Protein AF-A0A497B8U2-F1 (afdb_monomer_lite)

pLDDT: mean 78.77, std 12.09, range [38.19, 92.38]

Structure (mmCIF, N/CA/C/O backbone):
data_AF-A0A497B8U2-F1
#
_entry.id   AF-A0A497B8U2-F1
#
loop_
_atom_site.group_PDB
_atom_site.id
_atom_site.type_symbol
_atom_site.label_atom_id
_atom_site.label_alt_id
_atom_site.label_comp_id
_atom_site.label_asym_id
_atom_site.label_entity_id
_atom_site.label_seq_id
_atom_site.pdbx_PDB_ins_code
_atom_site.Cartn_x
_atom_site.Cartn_y
_atom_site.Cartn_z
_atom_site.occupancy
_atom_site.B_iso_or_equiv
_atom_site.auth_seq_id
_atom_site.auth_comp_id
_atom_site.auth_asym_id
_atom_site.auth_atom_id
_atom_site.pdbx_PDB_model_num
ATOM 1 N N . MET A 1 1 ? 13.810 -3.019 -22.282 1.00 39.62 1 MET A N 1
ATOM 2 C CA . MET A 1 1 ? 14.964 -3.285 -21.393 1.00 39.62 1 MET A CA 1
ATOM 3 C C . MET A 1 1 ? 14.707 -2.653 -20.034 1.00 39.62 1 MET A C 1
ATOM 5 O O . MET A 1 1 ? 14.726 -1.432 -19.938 1.00 39.62 1 MET A O 1
ATOM 9 N N . ARG A 1 2 ? 14.450 -3.451 -18.991 1.00 38.19 2 ARG A N 1
ATOM 10 C CA . ARG A 1 2 ? 14.599 -2.971 -17.611 1.00 38.19 2 ARG A CA 1
ATOM 11 C C . ARG A 1 2 ? 16.087 -3.047 -17.283 1.00 38.19 2 ARG A C 1
ATOM 13 O O . ARG A 1 2 ? 16.608 -4.125 -17.028 1.00 38.19 2 ARG A O 1
ATOM 20 N N . PHE A 1 3 ? 16.794 -1.927 -17.379 1.00 46.34 3 PHE A N 1
ATOM 21 C CA . PHE A 1 3 ? 18.129 -1.836 -16.796 1.00 46.34 3 PHE A CA 1
ATOM 22 C C . PHE A 1 3 ? 17.953 -1.703 -15.283 1.00 46.34 3 PHE A C 1
ATOM 24 O O . PHE A 1 3 ? 17.884 -0.597 -14.757 1.00 46.34 3 PHE A O 1
ATOM 31 N N . GLU A 1 4 ? 17.786 -2.838 -14.603 1.00 42.88 4 GLU A N 1
ATOM 32 C CA . GLU A 1 4 ? 17.720 -2.897 -13.134 1.00 42.88 4 GLU A CA 1
ATOM 33 C C . GLU A 1 4 ? 19.083 -2.568 -12.496 1.00 42.88 4 GLU A C 1
ATOM 35 O O . GLU A 1 4 ? 19.158 -2.138 -11.349 1.00 42.88 4 GLU A O 1
ATOM 40 N N . GLU A 1 5 ? 20.161 -2.645 -13.282 1.00 53.03 5 GLU A N 1
ATOM 41 C CA . GLU A 1 5 ? 21.514 -2.246 -12.904 1.00 53.03 5 GLU A CA 1
ATOM 42 C C . GLU A 1 5 ? 21.921 -0.938 -13.595 1.00 53.03 5 GLU A C 1
ATOM 44 O O . GLU A 1 5 ? 21.631 -0.724 -14.777 1.00 53.03 5 GLU A O 1
ATOM 49 N N . ARG A 1 6 ? 22.651 -0.068 -12.878 1.00 61.25 6 ARG A N 1
ATOM 50 C CA . ARG A 1 6 ? 23.262 1.155 -13.430 1.00 61.25 6 ARG A CA 1
ATOM 51 C C . ARG A 1 6 ? 24.408 0.805 -14.389 1.00 61.25 6 ARG A C 1
ATOM 53 O O . ARG A 1 6 ? 25.571 1.029 -14.070 1.00 61.25 6 ARG A O 1
ATOM 60 N N . LYS A 1 7 ? 24.082 0.259 -15.557 1.00 72.56 7 LYS A N 1
ATOM 61 C CA . LYS A 1 7 ? 25.054 -0.012 -16.618 1.00 72.56 7 LYS A CA 1
ATOM 62 C C . LYS A 1 7 ? 25.441 1.289 -17.313 1.00 72.56 7 LYS A C 1
ATOM 64 O O . LYS A 1 7 ? 24.596 2.116 -17.656 1.00 72.56 7 LYS A O 1
ATOM 69 N N . THR A 1 8 ? 26.734 1.478 -17.514 1.00 82.12 8 THR A N 1
ATOM 70 C CA . THR A 1 8 ? 27.304 2.548 -18.335 1.00 82.12 8 THR A CA 1
ATOM 71 C C . THR A 1 8 ? 26.938 2.340 -19.808 1.00 82.12 8 THR A C 1
ATOM 73 O O . THR A 1 8 ? 26.716 1.215 -20.251 1.00 82.12 8 THR A O 1
ATOM 76 N N . ILE A 1 9 ? 26.928 3.408 -20.616 1.00 81.19 9 ILE A N 1
ATOM 77 C CA . ILE A 1 9 ? 26.624 3.327 -22.064 1.00 81.19 9 ILE A CA 1
ATOM 78 C C . ILE A 1 9 ? 27.517 2.296 -22.777 1.00 81.19 9 ILE A C 1
ATOM 80 O O . ILE A 1 9 ? 27.065 1.581 -23.669 1.00 81.19 9 ILE A O 1
ATOM 84 N N . LYS A 1 10 ? 28.777 2.170 -22.344 1.00 84.69 10 LYS A N 1
ATOM 85 C CA . LYS A 1 10 ? 29.726 1.179 -22.861 1.00 84.69 10 LYS A CA 1
ATOM 86 C C . LYS A 1 10 ? 29.310 -0.259 -22.557 1.00 84.69 10 LYS A C 1
ATOM 88 O O . LYS A 1 10 ? 29.471 -1.125 -23.411 1.00 84.69 10 LYS A O 1
ATOM 93 N N . GLU A 1 11 ? 28.765 -0.512 -21.373 1.00 84.44 11 GLU A N 1
ATOM 94 C CA . GLU A 1 11 ? 28.249 -1.829 -20.987 1.00 84.44 11 GLU A CA 1
ATOM 95 C C . GLU A 1 11 ? 26.948 -2.156 -21.717 1.00 84.44 11 GLU A C 1
ATOM 97 O O . GLU A 1 11 ? 26.764 -3.296 -22.129 1.00 84.44 11 GLU A O 1
ATOM 102 N N . ILE A 1 12 ? 26.084 -1.162 -21.939 1.00 82.31 12 ILE A N 1
ATOM 103 C CA . ILE A 1 12 ? 24.857 -1.331 -22.727 1.00 82.31 12 ILE A CA 1
ATOM 104 C C . ILE A 1 12 ? 25.197 -1.705 -24.174 1.00 82.31 12 ILE A C 1
ATOM 106 O O . ILE A 1 12 ? 24.653 -2.672 -24.700 1.00 82.31 12 ILE A O 1
ATOM 110 N N . TRP A 1 13 ? 26.126 -0.978 -24.797 1.00 85.69 13 TRP A N 1
ATOM 111 C CA . TRP A 1 13 ? 26.599 -1.271 -26.151 1.00 85.69 13 TRP A CA 1
ATOM 112 C C . TRP A 1 13 ? 27.228 -2.663 -26.252 1.00 85.69 13 TRP A C 1
ATOM 114 O O . TRP A 1 13 ? 26.906 -3.435 -27.151 1.00 85.69 13 TRP A O 1
ATOM 124 N N . LYS A 1 14 ? 28.101 -3.007 -25.298 1.00 84.94 14 LYS A N 1
ATOM 125 C CA . LYS A 1 14 ? 28.751 -4.319 -25.255 1.00 84.94 14 LYS A CA 1
ATOM 126 C C . 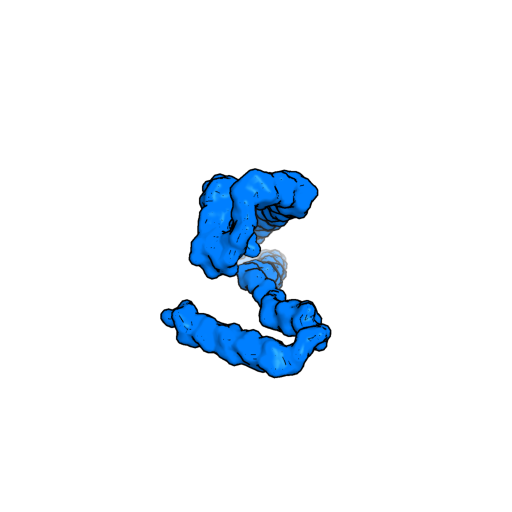LYS A 1 14 ? 27.718 -5.442 -25.119 1.00 84.94 14 LYS A C 1
ATOM 128 O O . LYS A 1 14 ? 27.787 -6.418 -25.853 1.00 84.94 14 LYS A O 1
ATOM 133 N N . TYR A 1 15 ? 26.724 -5.259 -24.251 1.00 83.62 15 TYR A N 1
ATOM 134 C CA . TYR A 1 15 ? 25.619 -6.198 -24.077 1.00 83.62 15 TYR A CA 1
ATOM 135 C C . TYR A 1 15 ? 24.775 -6.354 -25.352 1.00 83.62 15 TYR A C 1
ATOM 137 O O . TYR A 1 15 ? 24.447 -7.476 -25.726 1.00 83.62 15 TYR A O 1
ATOM 145 N N . ALA A 1 16 ? 24.463 -5.256 -26.049 1.00 81.19 16 ALA A N 1
ATOM 146 C CA . ALA A 1 16 ? 23.722 -5.291 -27.312 1.00 81.19 16 ALA A CA 1
ATOM 147 C C . ALA A 1 16 ? 24.465 -6.101 -28.391 1.00 81.19 16 ALA A C 1
ATOM 149 O O . ALA A 1 16 ? 23.890 -6.999 -29.007 1.00 81.19 16 ALA A O 1
ATOM 150 N N . ASN A 1 17 ? 25.768 -5.858 -28.543 1.00 82.00 17 ASN A N 1
ATOM 151 C CA . ASN A 1 17 ? 26.601 -6.583 -29.500 1.00 82.00 17 ASN A CA 1
ATOM 152 C C . ASN A 1 17 ? 26.773 -8.066 -29.127 1.00 82.00 17 ASN A C 1
ATOM 154 O O . ASN A 1 17 ? 26.734 -8.925 -30.003 1.00 82.00 17 ASN A O 1
ATOM 158 N N . GLU A 1 18 ? 26.954 -8.384 -27.841 1.00 82.94 18 GLU A N 1
ATOM 159 C CA . GLU A 1 18 ? 27.219 -9.755 -27.376 1.00 82.94 18 GLU A CA 1
ATOM 160 C C . GLU A 1 18 ? 25.965 -10.636 -27.322 1.00 82.94 18 GLU A C 1
ATOM 162 O O . GLU A 1 18 ? 26.064 -11.834 -27.573 1.00 82.94 18 GLU A O 1
ATOM 167 N N . HIS A 1 19 ? 24.799 -10.087 -26.968 1.00 78.88 19 HIS A N 1
ATOM 168 C CA . HIS A 1 19 ? 23.568 -10.875 -26.791 1.00 78.88 19 HIS A CA 1
ATOM 169 C C . HIS A 1 19 ? 22.623 -10.831 -27.992 1.00 78.88 19 HIS A C 1
ATOM 171 O O . HIS A 1 19 ? 21.904 -11.802 -28.220 1.00 78.88 19 HIS A O 1
ATOM 177 N N . TYR A 1 20 ? 22.616 -9.738 -28.760 1.00 79.38 20 TYR A N 1
ATOM 178 C CA . TYR A 1 20 ? 21.711 -9.569 -29.905 1.00 79.38 20 TYR A CA 1
ATOM 179 C C . TYR A 1 20 ? 22.442 -9.570 -31.251 1.00 79.38 20 TYR A C 1
ATOM 181 O O . TYR A 1 20 ? 21.798 -9.506 -32.295 1.00 79.38 20 TYR A O 1
ATOM 189 N N . GLY A 1 21 ? 23.777 -9.672 -31.247 1.00 79.50 21 GLY A N 1
ATOM 190 C CA . GLY A 1 21 ? 24.581 -9.697 -32.469 1.00 79.50 21 GLY A CA 1
ATOM 191 C C . GLY A 1 21 ? 24.531 -8.385 -33.254 1.00 79.50 21 GLY A C 1
ATOM 192 O O . GLY A 1 21 ? 24.775 -8.383 -34.462 1.00 79.50 21 GLY A O 1
ATOM 193 N N . GLU A 1 22 ? 24.187 -7.272 -32.601 1.00 77.31 22 GLU A N 1
ATOM 194 C CA . GLU A 1 22 ? 24.158 -5.969 -33.257 1.00 77.31 22 GLU A CA 1
ATOM 195 C C . GLU A 1 22 ? 25.572 -5.567 -33.702 1.00 77.31 22 GLU A C 1
ATOM 197 O O . GLU A 1 22 ? 26.541 -5.675 -32.955 1.00 77.31 22 GLU A O 1
ATOM 202 N N . ASN A 1 23 ? 25.703 -5.101 -34.946 1.00 79.00 23 ASN A N 1
ATOM 203 C CA . ASN A 1 23 ? 26.986 -4.710 -35.541 1.00 79.00 23 ASN A CA 1
ATOM 204 C C . ASN A 1 23 ? 27.112 -3.177 -35.611 1.00 79.00 23 ASN A C 1
ATOM 206 O O . ASN A 1 23 ? 27.521 -2.596 -36.618 1.00 79.00 23 ASN A O 1
ATOM 210 N N . ILE A 1 24 ? 26.683 -2.495 -34.546 1.00 80.75 24 ILE A N 1
ATOM 211 C CA . ILE A 1 24 ? 26.676 -1.032 -34.476 1.00 80.75 24 ILE A CA 1
ATOM 212 C C . ILE A 1 24 ? 28.001 -0.560 -33.873 1.00 80.75 24 ILE A C 1
ATOM 214 O O . ILE A 1 24 ? 28.399 -0.970 -32.782 1.00 80.75 24 ILE A O 1
ATOM 218 N N . GLY A 1 25 ? 28.693 0.347 -34.567 1.00 85.31 25 GLY A N 1
ATOM 219 C CA . GLY A 1 25 ? 29.894 0.990 -34.030 1.00 85.31 25 GLY A CA 1
ATOM 220 C C . GLY A 1 25 ? 29.579 1.823 -32.783 1.00 85.31 25 GLY A C 1
ATOM 221 O O . GLY A 1 25 ? 28.585 2.549 -32.758 1.00 85.31 25 GLY A O 1
ATOM 222 N N . TYR A 1 26 ? 30.446 1.767 -31.766 1.00 85.25 26 TYR A N 1
ATOM 223 C CA . TYR A 1 26 ? 30.232 2.428 -30.469 1.00 85.25 26 TYR A CA 1
ATOM 224 C C . TYR A 1 26 ? 29.843 3.911 -30.592 1.00 85.25 26 TYR A C 1
ATOM 226 O O . TYR A 1 26 ? 28.897 4.360 -29.956 1.00 85.25 26 TYR A O 1
ATOM 234 N N . TYR A 1 27 ? 30.510 4.675 -31.462 1.00 87.38 27 TYR A N 1
ATOM 235 C CA . TYR A 1 27 ? 30.192 6.093 -31.668 1.00 87.38 27 TYR A CA 1
ATOM 236 C C . TYR A 1 27 ? 28.806 6.324 -32.284 1.00 87.38 27 TYR A C 1
ATOM 238 O O . TYR A 1 27 ? 28.108 7.260 -31.892 1.00 87.38 27 TYR A O 1
ATOM 246 N N . SER A 1 28 ? 28.387 5.464 -33.215 1.00 85.25 28 SER A N 1
ATOM 247 C CA . SER A 1 28 ? 27.045 5.511 -33.802 1.00 85.25 28 SER A CA 1
ATOM 248 C C . SER A 1 28 ? 25.984 5.177 -32.755 1.00 85.25 28 SER A C 1
ATOM 250 O O . SER A 1 28 ? 24.964 5.860 -32.683 1.00 85.25 28 SER A O 1
ATOM 252 N N . PHE A 1 29 ? 26.264 4.190 -31.898 1.00 86.56 29 PHE A N 1
ATOM 253 C CA . PHE A 1 29 ? 25.411 3.824 -30.771 1.00 86.56 29 PHE A CA 1
ATOM 254 C C . PHE A 1 29 ? 25.257 4.983 -29.781 1.00 86.56 29 PHE A C 1
ATOM 256 O O . PHE A 1 29 ? 24.137 5.364 -29.464 1.00 86.56 29 PHE A O 1
ATOM 263 N N . VAL A 1 30 ? 26.362 5.604 -29.353 1.00 86.00 30 VAL A N 1
ATOM 264 C CA . VAL A 1 30 ? 26.345 6.758 -28.435 1.00 86.00 30 VAL A CA 1
ATOM 265 C C . VAL A 1 30 ? 25.539 7.916 -29.024 1.00 86.00 30 VAL A C 1
ATOM 267 O O . VAL A 1 30 ? 24.701 8.497 -28.340 1.00 86.00 30 VAL A O 1
ATOM 270 N N . ARG A 1 31 ? 25.745 8.242 -30.306 1.00 87.19 31 ARG A N 1
ATOM 271 C CA . ARG A 1 31 ? 24.999 9.318 -30.974 1.00 87.19 31 ARG A CA 1
ATOM 272 C C . ARG A 1 31 ? 23.500 9.022 -31.026 1.00 87.19 31 ARG A C 1
ATOM 274 O O . ARG A 1 31 ? 22.701 9.913 -30.758 1.00 87.19 31 ARG A O 1
ATOM 281 N N . HIS A 1 32 ? 23.122 7.791 -31.367 1.00 84.75 32 HIS A N 1
ATOM 282 C CA . HIS A 1 32 ? 21.721 7.375 -31.384 1.00 84.75 32 HIS A CA 1
ATOM 283 C C . HIS A 1 32 ? 21.109 7.408 -29.977 1.00 84.75 32 HIS A C 1
ATOM 285 O O . HIS A 1 32 ? 20.016 7.940 -29.797 1.00 84.75 32 HIS A O 1
ATOM 291 N N . PHE A 1 33 ? 21.843 6.909 -28.981 1.00 84.88 33 PHE A N 1
ATOM 292 C CA . PHE A 1 33 ? 21.423 6.895 -27.587 1.00 84.88 33 PHE A CA 1
ATOM 293 C C . PHE A 1 33 ? 21.125 8.309 -27.082 1.00 84.88 33 PHE A C 1
ATOM 295 O O . PHE A 1 33 ? 20.018 8.561 -26.615 1.00 84.88 33 PHE A O 1
ATOM 302 N N . ASN A 1 34 ? 22.054 9.248 -27.269 1.00 84.31 34 ASN A N 1
ATOM 303 C CA . ASN A 1 34 ? 21.881 10.634 -26.827 1.00 84.31 34 ASN A CA 1
ATOM 304 C C . ASN A 1 34 ? 20.722 11.338 -27.557 1.00 84.31 34 ASN A C 1
ATOM 306 O O . ASN A 1 34 ? 19.978 12.107 -26.958 1.00 84.31 34 ASN A O 1
ATOM 310 N N . ASN A 1 35 ? 20.537 11.068 -28.853 1.00 85.38 35 ASN A N 1
ATOM 311 C CA . ASN A 1 35 ? 19.529 11.768 -29.653 1.00 85.38 35 ASN A CA 1
ATOM 312 C C . ASN A 1 35 ? 18.104 11.220 -29.492 1.00 85.38 35 ASN A C 1
ATOM 314 O O . ASN A 1 35 ? 17.148 11.971 -29.678 1.00 85.38 35 ASN A O 1
ATOM 318 N N . HIS A 1 36 ? 17.949 9.922 -29.219 1.00 82.06 36 HIS A N 1
ATOM 319 C CA . HIS A 1 36 ? 16.648 9.248 -29.320 1.00 82.06 36 HIS A CA 1
ATOM 320 C C . HIS A 1 36 ? 16.240 8.472 -28.069 1.00 82.06 36 HIS A C 1
ATOM 322 O O . HIS A 1 36 ? 15.050 8.257 -27.858 1.00 82.06 36 HIS A O 1
ATOM 328 N N . VAL A 1 37 ? 17.197 8.038 -27.248 1.00 80.12 37 VAL A N 1
ATOM 329 C CA . VAL A 1 37 ? 16.938 7.116 -26.132 1.00 80.12 37 VAL A CA 1
ATOM 330 C C . VAL A 1 37 ? 17.071 7.823 -24.783 1.00 80.12 37 VAL A C 1
ATOM 332 O O . VAL A 1 37 ? 16.306 7.542 -23.863 1.00 80.12 37 VAL A O 1
ATOM 335 N N . GLU A 1 38 ? 17.999 8.771 -24.659 1.00 81.12 38 GLU A N 1
ATOM 336 C CA . GLU A 1 38 ? 18.289 9.486 -23.414 1.00 81.12 38 GLU A CA 1
ATOM 337 C C . GLU A 1 38 ? 17.070 10.251 -22.884 1.00 81.12 38 GLU A C 1
ATOM 339 O O . GLU A 1 38 ? 16.719 10.111 -21.713 1.00 81.12 38 GLU A O 1
ATOM 344 N N . SER A 1 39 ? 16.369 10.989 -23.749 1.00 82.38 39 SER A N 1
ATOM 345 C CA . SER A 1 39 ? 15.153 11.723 -23.374 1.00 82.38 39 SER A CA 1
ATOM 346 C C . SER A 1 39 ? 14.053 10.792 -22.859 1.00 82.38 39 SER A C 1
ATOM 348 O O . SER A 1 39 ? 13.465 11.057 -21.811 1.00 82.38 39 SER A O 1
ATOM 350 N N . VAL A 1 40 ? 13.834 9.664 -23.540 1.00 80.62 40 VAL A N 1
ATOM 351 C CA . VAL A 1 40 ? 12.845 8.646 -23.157 1.00 80.62 40 VAL A CA 1
ATOM 352 C C . VAL A 1 40 ? 13.198 8.036 -21.800 1.00 80.62 40 VAL A C 1
ATOM 354 O O . VAL A 1 40 ? 12.338 7.916 -20.929 1.00 80.62 40 VAL A O 1
ATOM 357 N N . ILE A 1 41 ? 14.471 7.699 -21.575 1.00 79.31 41 ILE A N 1
ATOM 358 C CA . ILE A 1 41 ? 14.941 7.165 -20.290 1.00 79.31 41 ILE A CA 1
ATOM 359 C C . ILE A 1 41 ? 14.732 8.184 -19.165 1.00 79.31 41 ILE A C 1
ATOM 361 O O . ILE A 1 41 ? 14.290 7.813 -18.076 1.00 79.31 41 ILE A O 1
ATOM 365 N N . GLU A 1 42 ? 15.037 9.460 -19.395 1.00 82.00 42 GLU A N 1
ATOM 366 C CA . GLU A 1 42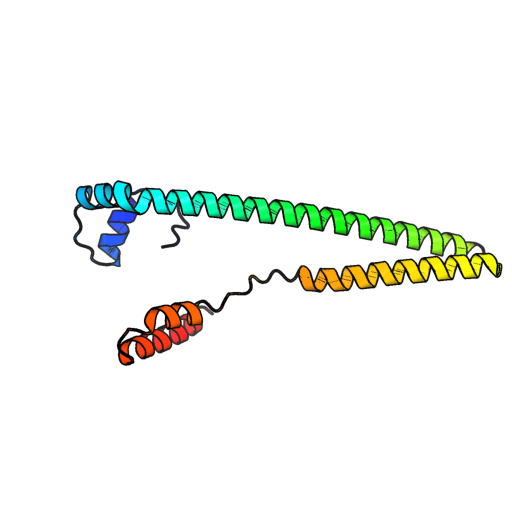 ? 14.853 10.503 -18.385 1.00 82.00 42 GLU A CA 1
ATOM 367 C C . GLU A 1 42 ? 13.374 10.753 -18.064 1.00 82.00 42 GLU A C 1
ATOM 369 O O . GLU A 1 42 ? 13.018 10.914 -16.892 1.00 82.00 42 GLU A O 1
ATOM 374 N N . GLU A 1 43 ? 12.487 10.715 -19.056 1.00 80.44 43 GLU A N 1
ATOM 375 C CA . GLU A 1 43 ? 11.039 10.766 -18.833 1.00 80.44 43 GLU A CA 1
ATOM 376 C C . GLU A 1 43 ? 10.539 9.556 -18.044 1.00 80.44 43 GLU A C 1
ATOM 378 O O . GLU A 1 43 ? 9.813 9.723 -17.060 1.00 80.44 43 GLU A O 1
ATOM 383 N N . MET A 1 44 ? 10.994 8.347 -18.385 1.00 73.19 44 MET A N 1
ATOM 384 C CA . MET A 1 44 ? 10.665 7.132 -17.636 1.00 73.19 44 MET A CA 1
ATOM 385 C C . MET A 1 44 ? 11.139 7.214 -16.182 1.00 73.19 44 MET A C 1
ATOM 387 O O . MET A 1 44 ? 10.383 6.875 -15.270 1.00 73.19 44 MET A O 1
ATOM 391 N N . LYS A 1 45 ? 12.355 7.712 -15.929 1.00 77.50 45 LYS A N 1
ATOM 392 C CA . LYS A 1 45 ? 12.866 7.925 -14.564 1.00 77.50 45 LYS A CA 1
ATOM 393 C C . LYS A 1 45 ? 12.024 8.939 -13.798 1.00 77.50 45 LYS A C 1
ATOM 395 O O . LYS A 1 45 ? 11.721 8.711 -12.627 1.00 77.50 45 LYS A O 1
ATOM 400 N N . LYS A 1 46 ? 11.642 10.055 -14.427 1.00 81.06 46 LYS A N 1
ATOM 401 C CA . LYS A 1 46 ? 10.769 11.069 -13.811 1.00 81.06 46 LYS A CA 1
ATOM 402 C C . LYS A 1 46 ? 9.399 10.487 -13.476 1.00 81.06 46 LYS A C 1
ATOM 404 O O . LYS A 1 46 ? 8.936 10.663 -12.351 1.00 81.06 46 LYS A O 1
ATOM 409 N N . ALA A 1 47 ? 8.793 9.750 -14.404 1.00 77.50 47 ALA A N 1
ATOM 410 C CA . ALA A 1 47 ? 7.517 9.078 -14.192 1.00 77.50 47 ALA A CA 1
ATOM 411 C C . ALA A 1 47 ? 7.606 8.039 -13.065 1.00 77.50 47 ALA A C 1
ATOM 413 O O . ALA A 1 47 ? 6.737 8.004 -12.198 1.00 77.50 47 ALA A O 1
ATOM 414 N N . SER A 1 48 ? 8.681 7.248 -13.021 1.00 74.50 48 SER A N 1
ATOM 415 C CA . SER A 1 48 ? 8.921 6.273 -11.951 1.00 74.50 48 SER A CA 1
ATOM 416 C C . SER A 1 48 ? 9.048 6.947 -10.587 1.00 74.50 48 SER A C 1
ATOM 418 O O . SER A 1 48 ? 8.384 6.532 -9.644 1.00 74.50 48 SER A O 1
ATOM 420 N N . LYS A 1 49 ? 9.841 8.021 -10.482 1.00 80.12 49 LYS A N 1
ATOM 421 C CA . LYS A 1 49 ? 9.972 8.802 -9.240 1.00 80.12 49 LYS A CA 1
ATOM 422 C C . LYS A 1 49 ? 8.643 9.410 -8.800 1.00 80.12 49 LYS A C 1
ATOM 424 O O . LYS A 1 49 ? 8.354 9.455 -7.609 1.00 80.12 49 LYS A O 1
ATOM 429 N N . LEU A 1 50 ? 7.838 9.889 -9.748 1.00 81.94 50 LEU A N 1
ATOM 430 C CA . LEU A 1 50 ? 6.520 10.441 -9.450 1.00 81.94 50 LEU A CA 1
ATOM 431 C C . LEU A 1 50 ? 5.574 9.359 -8.917 1.00 81.94 50 LEU A C 1
ATOM 433 O O . LEU A 1 50 ? 4.928 9.584 -7.899 1.00 81.94 50 LEU A O 1
ATOM 437 N N . ARG A 1 51 ? 5.540 8.180 -9.551 1.00 75.25 51 ARG A N 1
ATOM 438 C CA . ARG A 1 51 ? 4.758 7.026 -9.076 1.00 75.25 51 ARG A CA 1
ATOM 439 C C . ARG A 1 51 ? 5.189 6.589 -7.683 1.00 75.25 51 ARG A C 1
ATOM 441 O O . ARG A 1 51 ? 4.339 6.406 -6.823 1.00 75.25 51 ARG A O 1
ATOM 448 N N . GLU A 1 52 ? 6.494 6.477 -7.448 1.00 77.88 52 GLU A N 1
ATOM 449 C CA . GLU A 1 52 ? 7.037 6.130 -6.134 1.00 77.88 52 GLU A CA 1
ATOM 450 C C . GLU A 1 52 ? 6.613 7.151 -5.073 1.00 77.88 52 GLU A C 1
ATOM 452 O O . GLU A 1 52 ? 6.181 6.775 -3.987 1.00 77.88 52 GLU A O 1
ATOM 457 N N . LYS A 1 53 ? 6.665 8.447 -5.399 1.00 83.62 53 LYS A N 1
ATOM 458 C CA . LYS A 1 53 ? 6.223 9.506 -4.490 1.00 83.62 53 LYS A CA 1
ATOM 459 C C . LYS A 1 53 ? 4.727 9.412 -4.176 1.00 83.62 53 LYS A C 1
ATOM 461 O O . LYS A 1 53 ? 4.362 9.523 -3.010 1.00 83.62 53 LYS A O 1
ATOM 466 N N . ILE A 1 54 ? 3.886 9.193 -5.187 1.00 83.88 54 ILE A N 1
ATOM 467 C CA . ILE A 1 54 ? 2.435 9.019 -5.010 1.00 83.88 54 ILE A CA 1
ATOM 468 C C . ILE A 1 54 ? 2.163 7.815 -4.106 1.00 83.88 54 ILE A C 1
ATOM 470 O O . ILE A 1 54 ? 1.472 7.954 -3.102 1.00 83.88 54 ILE A O 1
ATOM 474 N N . LEU A 1 55 ? 2.796 6.675 -4.390 1.00 77.50 55 LEU A N 1
ATOM 475 C CA . LEU A 1 55 ? 2.654 5.462 -3.589 1.00 77.50 55 LEU A CA 1
ATOM 476 C C . LEU A 1 55 ? 3.092 5.688 -2.133 1.00 77.50 55 LEU A C 1
ATOM 478 O O . LEU A 1 55 ? 2.414 5.270 -1.199 1.00 77.50 55 LEU A O 1
ATOM 482 N N . GLN A 1 56 ? 4.204 6.394 -1.911 1.00 79.25 56 GLN A N 1
ATOM 483 C CA . GLN A 1 56 ? 4.648 6.753 -0.561 1.00 79.25 56 GLN A CA 1
ATOM 484 C C . GLN A 1 56 ? 3.648 7.662 0.168 1.00 79.25 56 GLN A C 1
ATOM 486 O O . GLN A 1 56 ? 3.480 7.536 1.383 1.00 79.25 56 GLN A O 1
ATOM 491 N N . GLU A 1 57 ? 3.016 8.605 -0.531 1.00 82.94 57 GLU A N 1
ATOM 492 C CA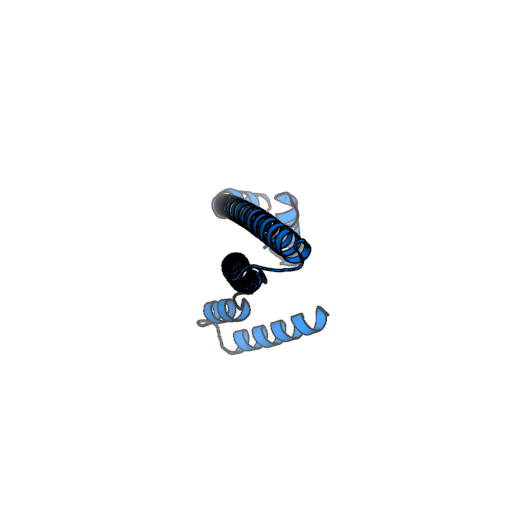 . GLU A 1 57 ? 1.990 9.485 0.040 1.00 82.94 57 GLU A CA 1
ATOM 493 C C . GLU A 1 57 ? 0.709 8.714 0.385 1.00 82.94 57 GLU A C 1
ATOM 495 O O . GLU A 1 57 ? 0.153 8.920 1.468 1.00 82.94 57 GLU A O 1
ATOM 500 N N . GLU A 1 58 ? 0.291 7.782 -0.469 1.00 82.31 58 GLU A N 1
ATOM 501 C CA . GLU A 1 58 ? -0.842 6.883 -0.223 1.00 82.31 58 GLU A CA 1
ATOM 502 C C . GLU A 1 58 ? -0.591 5.981 0.987 1.00 82.31 58 GLU A C 1
ATOM 504 O O . GLU A 1 58 ? -1.367 6.014 1.941 1.00 82.31 58 GLU A O 1
ATOM 509 N N . ILE A 1 59 ? 0.558 5.300 1.049 1.00 78.38 59 ILE A N 1
ATOM 510 C CA . ILE A 1 59 ? 0.934 4.462 2.200 1.00 78.38 59 ILE A CA 1
ATOM 511 C C . ILE A 1 59 ? 0.938 5.280 3.500 1.00 78.38 59 ILE A C 1
ATOM 513 O O . ILE A 1 59 ? 0.437 4.833 4.534 1.00 78.38 59 ILE A O 1
ATOM 517 N N . LYS A 1 60 ? 1.478 6.507 3.481 1.00 80.62 60 LYS A N 1
ATOM 518 C CA . LYS A 1 60 ? 1.463 7.392 4.660 1.00 80.62 60 LYS A CA 1
ATOM 519 C C . LYS A 1 60 ? 0.042 7.745 5.094 1.00 80.62 60 LYS A C 1
ATOM 521 O O . LYS A 1 60 ? -0.229 7.803 6.298 1.00 80.62 60 LYS A O 1
ATOM 526 N N . LYS A 1 61 ? -0.849 8.011 4.139 1.00 86.19 61 LYS A N 1
ATOM 527 C CA . LYS A 1 61 ? -2.261 8.301 4.403 1.00 86.19 61 LYS A CA 1
ATOM 528 C C . LYS A 1 61 ? -2.952 7.089 5.025 1.00 86.19 61 LYS A C 1
ATOM 530 O O . LYS A 1 61 ? -3.616 7.253 6.049 1.00 86.19 61 LYS A O 1
ATOM 535 N N . ASP A 1 62 ? -2.723 5.899 4.489 1.00 80.88 62 ASP A N 1
ATOM 536 C CA . ASP A 1 62 ? -3.327 4.659 4.981 1.00 80.88 62 ASP A CA 1
ATOM 537 C C . ASP A 1 62 ? -2.849 4.320 6.394 1.00 80.88 62 ASP A C 1
ATOM 539 O O . ASP A 1 62 ? -3.665 4.064 7.280 1.00 80.88 62 ASP A O 1
ATOM 543 N N . ILE A 1 63 ? -1.545 4.447 6.666 1.00 79.81 63 ILE A N 1
ATOM 544 C CA . ILE A 1 63 ? -0.988 4.284 8.020 1.00 79.81 63 ILE A CA 1
ATOM 545 C C . ILE A 1 63 ? -1.638 5.266 9.003 1.00 79.81 63 ILE A C 1
ATOM 547 O O . ILE A 1 63 ? -1.949 4.902 10.140 1.00 79.81 63 ILE A O 1
ATOM 551 N N . ARG A 1 64 ? -1.847 6.525 8.596 1.00 84.94 64 ARG A N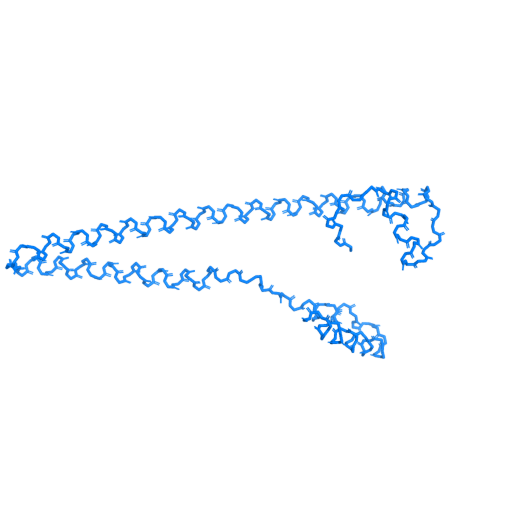 1
ATOM 552 C CA . ARG A 1 64 ? -2.499 7.531 9.446 1.00 84.94 64 ARG A CA 1
ATOM 553 C C . ARG A 1 64 ? -3.949 7.152 9.752 1.00 84.94 64 ARG A C 1
ATOM 555 O O . ARG A 1 64 ? -4.367 7.300 10.900 1.00 84.94 64 ARG A O 1
ATOM 562 N N . ILE A 1 65 ? -4.696 6.679 8.757 1.00 83.50 65 ILE A N 1
ATOM 563 C CA . ILE A 1 65 ? -6.085 6.230 8.925 1.00 83.50 65 ILE A CA 1
ATOM 564 C C . ILE A 1 65 ? -6.132 5.023 9.864 1.00 83.50 65 ILE A C 1
ATOM 566 O O . ILE A 1 65 ? -6.869 5.057 10.847 1.00 83.50 65 ILE A O 1
ATOM 570 N N . ALA A 1 66 ? -5.292 4.012 9.634 1.00 80.25 66 ALA A N 1
ATOM 571 C CA . ALA A 1 66 ? -5.217 2.820 10.475 1.00 80.25 66 ALA A CA 1
ATOM 572 C C . ALA A 1 66 ? -4.947 3.176 11.946 1.00 80.25 66 ALA A C 1
ATOM 574 O O . ALA A 1 66 ? -5.689 2.751 12.827 1.00 80.25 66 ALA A O 1
ATOM 575 N N . ARG A 1 67 ? -3.965 4.052 12.215 1.00 82.50 67 ARG A N 1
ATOM 576 C CA . ARG A 1 67 ? -3.675 4.546 13.575 1.00 82.50 67 ARG A CA 1
ATOM 577 C C . ARG A 1 67 ? -4.879 5.219 14.232 1.00 82.50 67 ARG A C 1
ATOM 579 O O . ARG A 1 67 ? -5.106 5.034 15.426 1.00 82.50 67 ARG A O 1
ATOM 586 N N . GLN A 1 68 ? -5.639 6.008 13.473 1.00 85.50 68 GLN A N 1
ATOM 587 C CA . GLN A 1 68 ? -6.833 6.671 13.994 1.00 85.50 68 GLN A CA 1
ATOM 588 C C . GLN A 1 68 ? -7.935 5.660 14.336 1.00 85.50 68 GLN A C 1
ATOM 590 O O . GLN A 1 68 ? -8.560 5.787 15.387 1.00 85.50 68 GLN A O 1
ATOM 595 N N . LEU A 1 69 ? -8.154 4.653 13.485 1.00 85.56 69 LEU A N 1
ATOM 596 C CA . LEU A 1 69 ? -9.144 3.599 13.727 1.00 85.56 69 LEU A CA 1
ATOM 597 C C . LEU A 1 69 ? -8.779 2.765 14.958 1.00 85.56 69 LEU A C 1
ATOM 599 O O . LEU A 1 69 ? -9.637 2.550 15.811 1.00 85.56 69 LEU A O 1
ATOM 603 N N . THR A 1 70 ? -7.508 2.380 15.107 1.00 82.25 70 THR A N 1
ATOM 604 C CA . THR A 1 70 ? -7.012 1.675 16.300 1.00 82.25 70 THR A CA 1
ATOM 605 C C . THR A 1 70 ? -7.277 2.477 17.569 1.00 82.25 70 THR A C 1
ATOM 607 O O . THR A 1 70 ? -7.888 1.962 18.501 1.00 82.25 70 THR A O 1
ATOM 610 N N . ARG A 1 71 ? -6.914 3.765 17.583 1.00 87.12 71 ARG A N 1
ATOM 611 C CA . ARG A 1 71 ? -7.166 4.642 18.735 1.00 87.12 71 ARG A CA 1
ATOM 612 C C . ARG A 1 71 ? -8.655 4.741 19.075 1.00 87.12 71 ARG A C 1
ATOM 614 O O . ARG A 1 71 ? -9.020 4.752 20.246 1.00 87.12 71 ARG A O 1
ATOM 621 N N . ASN A 1 72 ? -9.520 4.836 18.067 1.00 85.62 72 ASN A N 1
ATOM 622 C CA . ASN A 1 72 ? -10.963 4.908 18.291 1.00 85.62 72 ASN A CA 1
ATOM 623 C C . ASN A 1 72 ? -11.503 3.604 18.904 1.00 85.62 72 ASN A C 1
ATOM 625 O O . ASN A 1 72 ? -12.312 3.667 19.829 1.00 85.62 72 ASN A O 1
ATOM 629 N N . LEU A 1 73 ? -11.029 2.443 18.439 1.00 87.69 73 LEU A N 1
ATOM 630 C CA . LEU A 1 73 ? -11.389 1.140 19.010 1.00 87.69 73 LEU A CA 1
ATOM 631 C C . LEU A 1 73 ? -10.927 1.001 20.462 1.00 87.69 73 LEU A C 1
ATOM 633 O O . LEU A 1 73 ? -11.704 0.544 21.294 1.00 87.69 73 LEU A O 1
ATOM 637 N N . GLU A 1 74 ? -9.711 1.440 20.787 1.00 86.81 74 GLU A N 1
ATOM 638 C CA . GLU A 1 74 ? -9.206 1.449 22.168 1.00 86.81 74 GLU A CA 1
ATOM 639 C C . GLU A 1 74 ? -10.088 2.303 23.086 1.00 86.81 74 GLU A C 1
ATOM 641 O O . GLU A 1 74 ? -10.452 1.866 24.176 1.00 86.81 74 GLU A O 1
ATOM 646 N N . ILE A 1 75 ? -10.487 3.498 22.636 1.00 88.56 75 ILE A N 1
ATOM 647 C CA . ILE A 1 75 ? -11.398 4.370 23.392 1.00 88.56 75 ILE A CA 1
ATOM 648 C C . ILE A 1 75 ? -12.753 3.683 23.601 1.00 88.56 75 ILE A C 1
ATOM 650 O O . ILE A 1 75 ? -13.291 3.727 24.708 1.00 88.56 75 ILE A O 1
ATOM 654 N N . CYS A 1 76 ? -13.311 3.050 22.566 1.00 86.94 76 CYS A N 1
ATOM 655 C CA . CYS A 1 76 ? -14.579 2.327 22.681 1.00 86.94 76 CYS A CA 1
ATOM 656 C C . CYS A 1 76 ? -14.464 1.168 23.677 1.00 86.94 76 CYS A C 1
ATOM 658 O O . CYS A 1 76 ? -15.305 1.049 24.567 1.00 86.94 76 CYS A O 1
ATOM 660 N N . ALA A 1 77 ? -13.392 0.377 23.593 1.00 86.81 77 ALA A N 1
ATOM 661 C CA . ALA A 1 77 ? -13.121 -0.726 24.509 1.00 86.81 77 ALA A CA 1
ATOM 662 C C . ALA A 1 77 ? -13.020 -0.247 25.965 1.00 86.81 77 ALA A C 1
ATOM 664 O O . ALA A 1 77 ? -13.720 -0.775 26.826 1.00 86.81 77 ALA A O 1
ATOM 665 N N . GLN A 1 78 ? -12.240 0.808 26.230 1.00 89.19 78 GLN A N 1
ATOM 666 C CA . GLN A 1 78 ? -12.107 1.397 27.569 1.00 89.19 78 GLN A CA 1
ATOM 667 C C . GLN A 1 78 ? -13.452 1.876 28.123 1.00 89.19 78 GLN A C 1
ATOM 669 O O . GLN A 1 78 ? -13.764 1.660 29.294 1.00 89.19 78 GLN A O 1
ATOM 674 N N . LYS A 1 79 ? -14.272 2.528 27.291 1.00 87.56 79 LYS A N 1
ATOM 675 C CA . LYS A 1 79 ? -15.587 3.018 27.716 1.00 87.56 79 LYS A CA 1
ATOM 676 C C . LYS A 1 79 ? -16.549 1.877 28.027 1.00 87.56 79 LYS A C 1
ATOM 678 O O . LYS A 1 79 ? -17.223 1.935 29.056 1.00 87.56 79 LYS A O 1
ATOM 683 N N . ILE A 1 80 ? -16.584 0.846 27.185 1.00 87.62 80 ILE A N 1
ATOM 684 C CA . ILE A 1 80 ? -17.383 -0.364 27.412 1.00 87.62 80 ILE A CA 1
ATOM 685 C C . ILE A 1 80 ? -16.949 -1.041 28.716 1.00 87.62 80 ILE A C 1
ATOM 687 O O . ILE A 1 80 ? -17.787 -1.293 29.579 1.00 87.62 80 ILE A O 1
ATOM 691 N N . GLU A 1 81 ? -15.649 -1.260 28.908 1.00 87.12 81 GLU A N 1
ATOM 692 C CA . GLU A 1 81 ? -15.106 -1.892 30.113 1.00 87.12 81 GLU A CA 1
ATOM 693 C C . GLU A 1 81 ? -15.441 -1.090 31.378 1.00 87.12 81 GLU A C 1
ATOM 695 O O . GLU A 1 81 ? -15.948 -1.648 32.351 1.00 87.12 81 GLU A O 1
ATOM 700 N N . SER A 1 82 ? -15.271 0.237 31.339 1.00 87.44 82 SER A N 1
ATOM 701 C CA . SER A 1 82 ? -15.594 1.113 32.473 1.00 87.44 82 SER A CA 1
ATOM 702 C C . SER A 1 82 ? -17.066 1.056 32.881 1.00 87.44 82 SER A C 1
ATOM 704 O O . SER A 1 82 ? -17.389 1.225 34.054 1.00 87.44 82 SER A O 1
ATOM 706 N N . LYS A 1 83 ? -17.965 0.817 31.920 1.00 83.94 83 LYS A N 1
ATOM 707 C CA . LYS A 1 83 ? -19.406 0.705 32.154 1.00 83.94 83 LYS A CA 1
ATOM 708 C C . LYS A 1 83 ? -19.786 -0.676 32.670 1.00 83.94 83 LYS A C 1
ATOM 710 O O . LYS A 1 83 ? -20.584 -0.765 33.596 1.00 83.94 83 LYS A O 1
ATOM 715 N N . LEU A 1 84 ? -19.172 -1.735 32.148 1.00 82.50 84 LEU A N 1
ATOM 716 C CA . LEU A 1 84 ? -19.388 -3.102 32.633 1.00 82.50 84 LEU A CA 1
ATOM 717 C C . LEU A 1 84 ? -18.902 -3.296 34.078 1.00 82.50 84 LEU A C 1
ATOM 719 O O . LEU A 1 84 ? -19.529 -4.025 34.841 1.00 82.50 84 LEU A O 1
ATOM 723 N N . GLN A 1 85 ? -17.836 -2.603 34.490 1.00 86.38 85 GLN A N 1
ATOM 724 C CA . GLN A 1 85 ? -17.334 -2.647 35.870 1.00 86.38 85 GLN A CA 1
ATOM 725 C C . GLN A 1 85 ? -18.287 -2.017 36.905 1.00 86.38 85 GLN A C 1
ATOM 727 O O . GLN A 1 85 ? -18.107 -2.243 38.100 1.00 86.38 85 GLN A O 1
ATOM 732 N N . GLN A 1 86 ? -19.303 -1.251 36.486 1.00 83.12 86 GLN A N 1
ATOM 733 C CA . GLN A 1 86 ? -20.271 -0.625 37.401 1.00 83.12 86 GLN A CA 1
ATOM 734 C C . GLN A 1 86 ? -21.297 -1.623 37.976 1.00 83.12 86 GLN A C 1
ATOM 736 O O . GLN A 1 86 ? -22.003 -1.281 38.923 1.00 83.12 86 GLN A O 1
ATOM 741 N N . GLY A 1 87 ? -21.333 -2.866 37.477 1.00 72.62 87 GLY A N 1
ATOM 742 C CA . GLY A 1 87 ? -22.179 -3.946 37.991 1.00 72.62 87 GLY A CA 1
ATOM 743 C C . GLY A 1 87 ? -23.628 -3.814 37.530 1.00 72.62 87 GLY A C 1
ATOM 744 O O . GLY A 1 87 ? -24.027 -4.487 36.583 1.00 72.62 87 GLY A O 1
ATOM 745 N N . ASP A 1 88 ? -24.387 -2.915 38.161 1.00 80.00 88 ASP A N 1
ATOM 746 C CA . ASP A 1 88 ? -25.776 -2.629 37.789 1.00 80.00 88 ASP A CA 1
ATOM 747 C C . ASP A 1 88 ? -25.838 -1.445 36.820 1.00 80.00 88 ASP A C 1
ATOM 749 O O . ASP A 1 88 ? -25.623 -0.284 37.180 1.00 80.00 88 ASP A O 1
ATOM 753 N N . LEU A 1 89 ? -26.145 -1.746 35.559 1.00 80.25 89 LEU A N 1
ATOM 754 C CA . LEU A 1 89 ? -26.350 -0.739 34.526 1.00 80.25 89 LEU A CA 1
ATOM 755 C C . LEU A 1 89 ? -27.757 -0.154 34.651 1.00 80.25 89 LEU A C 1
ATOM 757 O O . LEU A 1 89 ? -28.757 -0.870 34.598 1.00 80.25 89 LEU A O 1
ATOM 761 N N . SER A 1 90 ? -27.855 1.171 34.764 1.00 86.38 90 SER A N 1
ATOM 762 C CA . SER A 1 90 ? -29.145 1.834 34.585 1.00 86.38 90 SER A CA 1
ATOM 763 C C . SER A 1 90 ? -29.615 1.687 33.128 1.00 86.38 90 SER A C 1
ATOM 765 O O . SER A 1 90 ? -28.775 1.597 32.229 1.00 86.38 90 SER A O 1
ATOM 767 N N . PRO A 1 91 ? -30.927 1.790 32.832 1.00 84.94 91 PRO A N 1
ATOM 768 C CA . PRO A 1 91 ? -31.424 1.775 31.448 1.00 84.94 91 PRO A CA 1
ATOM 769 C C . PRO A 1 91 ? -30.765 2.835 30.549 1.00 84.94 91 PRO A C 1
ATOM 771 O O . PRO A 1 91 ? -30.670 2.690 29.331 1.00 84.94 91 PRO A O 1
ATOM 774 N N . LYS A 1 92 ? -30.292 3.934 31.150 1.00 87.44 92 LYS A N 1
ATOM 775 C CA . LYS A 1 92 ? -29.554 4.986 30.450 1.00 87.44 92 LYS A CA 1
ATOM 776 C C . LYS A 1 92 ? -28.121 4.559 30.128 1.00 87.44 92 LYS A C 1
ATOM 778 O O . LYS A 1 92 ? -27.640 4.856 29.038 1.00 87.44 92 LYS A O 1
ATOM 783 N N . ASP A 1 93 ? -27.447 3.886 31.055 1.00 83.69 93 ASP A N 1
ATOM 784 C CA . ASP A 1 93 ? -26.091 3.370 30.845 1.00 83.69 93 ASP A CA 1
ATOM 785 C C . ASP A 1 93 ? -26.074 2.214 29.848 1.00 83.69 93 ASP A C 1
ATOM 787 O O . ASP A 1 93 ? -25.175 2.142 29.015 1.00 83.69 93 ASP A O 1
ATOM 791 N N . GLU A 1 94 ? -27.104 1.373 29.873 1.00 83.81 94 GLU A N 1
ATOM 792 C CA . GLU A 1 94 ? -27.313 0.298 28.907 1.00 83.81 94 GLU A CA 1
ATOM 793 C C . GLU A 1 94 ? -27.478 0.853 27.484 1.00 83.81 94 GLU A C 1
ATOM 795 O O . GLU A 1 94 ? -26.813 0.396 26.556 1.00 83.81 94 GLU A O 1
ATOM 800 N N . LYS A 1 95 ? -28.262 1.929 27.317 1.00 89.94 95 LYS A N 1
ATOM 801 C CA . LYS A 1 95 ? -28.374 2.639 26.034 1.00 89.94 95 LYS A CA 1
ATOM 802 C C . LYS A 1 95 ? -27.026 3.186 25.549 1.00 89.94 95 LYS A C 1
ATOM 804 O O . LYS A 1 95 ? -26.675 2.997 24.391 1.00 89.94 95 LYS A O 1
ATOM 809 N N . ILE A 1 96 ? -26.257 3.821 26.434 1.00 87.25 96 ILE A N 1
ATOM 810 C CA . ILE A 1 96 ? -24.920 4.344 26.102 1.00 87.25 96 ILE A CA 1
ATOM 811 C C . ILE A 1 96 ? -23.969 3.208 25.689 1.00 87.25 96 ILE A C 1
ATOM 813 O O . ILE A 1 96 ? -23.155 3.377 24.784 1.00 87.25 96 ILE A O 1
ATOM 817 N N . LEU A 1 97 ? -24.062 2.046 26.339 1.00 86.38 97 LEU A N 1
ATOM 818 C CA . LEU A 1 97 ? -23.256 0.876 25.998 1.00 86.38 97 LEU A CA 1
ATOM 819 C C . LEU A 1 97 ? -23.604 0.341 24.601 1.00 86.38 97 LEU A C 1
ATOM 821 O O . LEU A 1 97 ? -22.705 0.043 23.816 1.00 86.38 97 LEU A O 1
ATOM 825 N N . LEU A 1 98 ? -24.899 0.270 24.278 1.00 86.19 98 LEU A N 1
ATOM 826 C CA . LEU A 1 98 ? -25.383 -0.107 22.948 1.00 86.19 98 LEU A CA 1
ATOM 827 C C . LEU A 1 98 ? -24.894 0.864 21.867 1.00 86.19 98 LEU A C 1
ATOM 829 O O . LEU A 1 98 ? -24.490 0.411 20.795 1.00 86.19 98 LEU A O 1
ATOM 833 N N . ASP A 1 99 ? -24.859 2.165 22.159 1.00 89.75 99 ASP A N 1
ATOM 834 C CA . ASP A 1 99 ? -24.329 3.175 21.238 1.00 89.75 99 ASP A CA 1
ATOM 835 C C . ASP A 1 99 ? -22.832 2.930 20.946 1.00 89.75 99 ASP A C 1
ATOM 837 O O . ASP A 1 99 ? -22.429 2.894 19.783 1.00 89.75 99 ASP A O 1
ATOM 841 N N . TYR A 1 100 ? -22.005 2.648 21.964 1.00 87.62 100 TYR A N 1
ATOM 842 C CA . TYR A 1 100 ? -20.581 2.328 21.751 1.00 87.62 100 TYR A CA 1
ATOM 843 C C . TYR A 1 100 ? -20.353 1.009 21.005 1.00 87.62 100 TYR A C 1
ATOM 845 O O . TYR A 1 100 ? -19.417 0.897 20.207 1.00 87.62 100 TYR A O 1
ATOM 853 N N . LEU A 1 101 ? -21.200 0.003 21.230 1.00 85.19 101 LEU A N 1
ATOM 854 C CA . LEU A 1 101 ? -21.155 -1.245 20.465 1.00 85.19 101 LEU A CA 1
ATOM 855 C C . LEU A 1 101 ? -21.513 -1.007 18.992 1.00 85.19 101 LEU A C 1
ATOM 857 O O . LEU A 1 101 ? -20.858 -1.562 18.105 1.00 85.19 101 LEU A O 1
ATOM 861 N N . ALA A 1 102 ? -22.500 -0.150 18.720 1.00 89.44 102 ALA A N 1
ATOM 862 C CA . ALA A 1 102 ? -22.853 0.251 17.363 1.00 89.44 102 ALA A CA 1
ATOM 863 C C . ALA A 1 102 ? -21.702 1.009 16.678 1.00 89.44 102 ALA A C 1
ATOM 865 O O . ALA A 1 102 ? -21.342 0.674 15.549 1.00 89.44 102 ALA A O 1
ATOM 866 N N . GLU A 1 103 ? -21.064 1.960 17.366 1.00 89.19 103 GLU A N 1
ATOM 867 C CA . GLU A 1 103 ? -19.875 2.666 16.861 1.00 89.19 103 GLU A CA 1
ATOM 868 C C . GLU A 1 103 ? -18.718 1.702 16.559 1.00 89.19 103 GLU A C 1
ATOM 870 O O . GLU A 1 103 ? -18.105 1.774 15.493 1.00 89.19 103 GLU A O 1
ATOM 875 N N . THR A 1 104 ? -18.457 0.745 17.454 1.00 87.94 104 THR A N 1
ATOM 876 C CA . THR A 1 104 ? -17.415 -0.280 17.269 1.00 87.94 104 THR A CA 1
ATOM 877 C C . THR A 1 104 ? -17.678 -1.116 16.019 1.00 87.94 104 THR A C 1
ATOM 879 O O . THR A 1 104 ? -16.770 -1.339 15.215 1.00 87.94 104 THR A O 1
ATOM 882 N N . ARG A 1 105 ? -18.930 -1.539 15.809 1.00 85.19 105 ARG A N 1
ATOM 883 C CA . ARG A 1 105 ? -19.333 -2.282 14.610 1.00 85.19 105 ARG A CA 1
ATOM 884 C C . ARG A 1 105 ? -19.078 -1.478 13.334 1.00 85.19 105 ARG A C 1
ATOM 886 O O . ARG A 1 105 ? -18.525 -2.031 12.389 1.00 85.19 105 ARG A O 1
ATOM 893 N N . LEU A 1 106 ? -19.427 -0.190 13.312 1.00 90.19 106 LEU A N 1
ATOM 894 C CA . LEU A 1 106 ? -19.177 0.680 12.156 1.00 90.19 106 LEU A CA 1
ATOM 895 C C . LEU A 1 106 ? -17.679 0.798 11.842 1.00 90.19 106 LEU A C 1
ATOM 897 O O . LEU A 1 106 ? -17.288 0.759 10.676 1.00 90.19 106 LEU A O 1
ATOM 901 N N . ILE A 1 107 ? -16.828 0.892 12.869 1.00 87.62 107 ILE A N 1
ATOM 902 C CA . ILE A 1 107 ? -15.369 0.932 12.693 1.00 87.62 107 ILE A CA 1
ATOM 903 C C . ILE A 1 107 ? -14.843 -0.391 12.113 1.00 87.62 107 ILE A C 1
ATOM 905 O O . ILE A 1 107 ? -13.994 -0.372 11.222 1.00 87.62 107 ILE A O 1
ATOM 909 N N . ILE A 1 108 ? -15.355 -1.535 12.576 1.00 85.19 108 ILE A N 1
ATOM 910 C CA . ILE A 1 108 ? -14.990 -2.857 12.041 1.00 85.19 108 ILE A CA 1
ATOM 911 C C . ILE A 1 108 ? -15.424 -2.997 10.577 1.00 85.19 108 ILE A C 1
ATOM 913 O O . ILE A 1 108 ? -14.638 -3.454 9.749 1.00 85.19 108 ILE A O 1
ATOM 917 N N . GLU A 1 109 ? -16.646 -2.582 10.235 1.00 85.62 109 GLU A N 1
ATOM 918 C CA . GLU A 1 109 ? -17.136 -2.594 8.851 1.00 85.62 109 GLU A CA 1
ATOM 919 C C . GLU A 1 109 ? -16.245 -1.743 7.934 1.00 85.62 109 GLU A C 1
ATOM 921 O O . GLU A 1 109 ? -15.937 -2.150 6.812 1.00 85.62 109 GLU A O 1
ATOM 926 N N . GLU A 1 110 ? -15.781 -0.588 8.413 1.00 84.75 110 GLU A N 1
ATOM 927 C CA . GLU A 1 110 ? -14.852 0.258 7.667 1.00 84.75 110 GLU A CA 1
ATOM 928 C C . GLU A 1 110 ? -13.482 -0.417 7.502 1.00 84.75 110 GLU A C 1
ATOM 930 O O . GLU A 1 110 ? -12.959 -0.468 6.390 1.00 84.75 110 GLU A O 1
ATOM 935 N N . LEU A 1 111 ? -12.929 -1.030 8.555 1.00 81.50 111 LEU A N 1
ATOM 936 C CA . LEU A 1 111 ? -11.677 -1.795 8.470 1.00 81.50 111 LEU A CA 1
ATOM 937 C C . LEU A 1 111 ? -11.750 -2.935 7.447 1.00 81.50 111 LEU A C 1
ATOM 939 O O . LEU A 1 111 ? -10.813 -3.105 6.669 1.00 81.50 111 LEU A O 1
ATOM 943 N N . LEU A 1 112 ? -12.858 -3.678 7.399 1.00 80.81 112 LEU A N 1
ATOM 944 C CA . LEU A 1 112 ? -13.065 -4.754 6.423 1.00 80.81 112 LEU A CA 1
ATOM 945 C C . LEU A 1 112 ? -13.153 -4.227 4.982 1.00 80.81 112 LEU A C 1
ATOM 947 O O . LEU A 1 112 ? -12.632 -4.847 4.055 1.00 80.81 112 LEU A O 1
ATOM 951 N N . LYS A 1 113 ? -13.762 -3.054 4.764 1.00 81.12 113 LYS A N 1
ATOM 952 C CA . LYS A 1 113 ? -13.735 -2.402 3.441 1.00 81.12 113 LYS A CA 1
ATOM 953 C C . LYS A 1 113 ? -12.315 -2.020 3.035 1.00 81.12 113 LYS A C 1
ATOM 955 O O . LYS A 1 113 ? -11.966 -2.144 1.862 1.00 81.12 113 LYS A O 1
ATOM 960 N N . TRP A 1 114 ? -11.506 -1.548 3.981 1.00 72.81 114 TRP A N 1
ATOM 961 C CA . TRP A 1 114 ? -10.117 -1.176 3.722 1.00 72.81 114 TRP A CA 1
ATOM 962 C C . TRP A 1 114 ? -9.202 -2.381 3.536 1.00 72.81 114 TRP A C 1
ATOM 964 O O . TRP A 1 114 ? -8.350 -2.324 2.656 1.00 72.81 114 TRP A O 1
ATOM 974 N N . SER A 1 115 ? -9.394 -3.493 4.252 1.00 70.38 115 SER A N 1
ATOM 975 C CA . SER A 1 115 ? -8.589 -4.703 4.026 1.00 70.38 115 SER A CA 1
ATOM 976 C C . SER A 1 115 ? -8.715 -5.206 2.587 1.00 70.38 115 SER A C 1
ATOM 978 O O . SER A 1 115 ? -7.727 -5.630 2.000 1.00 70.38 115 SER A O 1
ATOM 980 N N . ASN A 1 116 ? -9.901 -5.073 1.986 1.00 64.50 116 ASN A N 1
ATOM 981 C CA . ASN A 1 116 ? -10.130 -5.424 0.583 1.00 64.50 116 ASN A CA 1
ATOM 982 C C . ASN A 1 116 ? -9.436 -4.467 -0.401 1.00 64.50 116 ASN A C 1
ATOM 984 O O . ASN A 1 116 ? -9.090 -4.879 -1.501 1.00 64.50 116 ASN A O 1
ATOM 988 N N . LYS A 1 117 ? -9.212 -3.204 -0.016 1.00 66.31 117 LYS A N 1
ATOM 989 C CA . LYS A 1 117 ? -8.485 -2.209 -0.828 1.00 66.31 117 LYS A CA 1
ATOM 990 C C . LYS A 1 117 ? -6.967 -2.277 -0.652 1.00 66.31 117 LYS A C 1
ATOM 992 O O . LYS A 1 117 ? -6.238 -1.886 -1.552 1.00 66.31 117 LYS A O 1
ATOM 997 N N . ILE A 1 118 ? -6.499 -2.774 0.495 1.00 58.91 118 ILE A N 1
ATOM 998 C CA . ILE A 1 118 ? -5.076 -2.967 0.821 1.00 58.91 118 ILE A CA 1
ATOM 999 C C . ILE A 1 118 ? -4.507 -4.222 0.141 1.00 58.91 118 ILE A C 1
ATOM 1001 O O . ILE A 1 118 ? -3.302 -4.457 0.207 1.00 58.91 118 ILE A O 1
ATOM 1005 N N . ASN A 1 119 ? -5.330 -5.004 -0.568 1.00 49.28 119 ASN A N 1
ATOM 1006 C CA . ASN A 1 119 ? -4.840 -6.073 -1.431 1.00 49.28 119 ASN A CA 1
ATOM 1007 C C . ASN A 1 119 ? -4.167 -5.473 -2.680 1.00 49.28 119 ASN A C 1
ATOM 1009 O O . ASN A 1 119 ? -4.670 -5.547 -3.795 1.00 49.28 119 ASN A O 1
ATOM 1013 N N . ILE A 1 120 ? -3.012 -4.847 -2.456 1.00 50.94 120 ILE A N 1
ATOM 1014 C CA . ILE A 1 120 ? -2.037 -4.411 -3.445 1.00 50.94 120 ILE A CA 1
ATOM 1015 C C . ILE A 1 120 ? -1.304 -5.678 -3.895 1.00 50.94 120 ILE A C 1
ATOM 1017 O O . ILE A 1 120 ? -0.104 -5.842 -3.684 1.00 50.94 120 ILE A O 1
ATOM 1021 N N . GLN A 1 121 ? -2.024 -6.622 -4.494 1.00 46.81 121 GLN A N 1
ATOM 1022 C CA . GLN A 1 121 ? -1.385 -7.259 -5.626 1.00 46.81 121 GLN A CA 1
ATOM 1023 C C . GLN A 1 121 ? -1.412 -6.185 -6.708 1.00 46.81 121 GLN A C 1
ATOM 1025 O O . GLN A 1 121 ? -2.476 -5.600 -6.929 1.00 46.81 121 GLN A O 1
ATOM 1030 N N . PRO A 1 122 ? -0.275 -5.832 -7.335 1.00 44.97 122 PRO A N 1
ATOM 1031 C CA . PRO A 1 122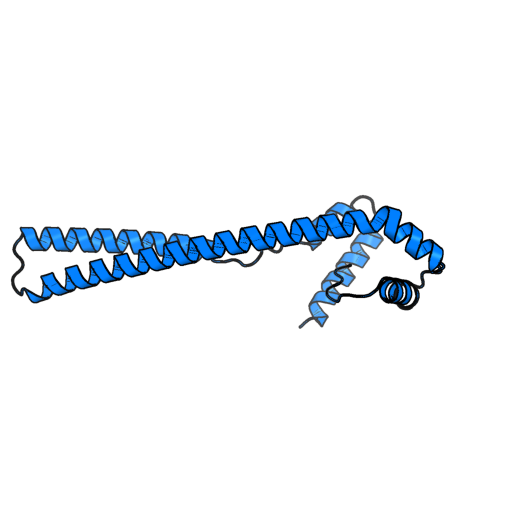 ? -0.388 -5.172 -8.620 1.00 44.97 122 PRO A CA 1
ATOM 1032 C C . PRO A 1 122 ? -1.335 -6.063 -9.420 1.00 44.97 122 PRO A C 1
ATOM 1034 O O . PRO A 1 122 ? -1.069 -7.258 -9.542 1.00 44.97 122 PRO A O 1
ATOM 1037 N N . GLU A 1 123 ? -2.475 -5.528 -9.864 1.00 47.50 123 GLU A N 1
ATOM 1038 C CA . GLU A 1 123 ? -3.170 -6.163 -10.970 1.00 47.50 123 GLU A CA 1
ATOM 1039 C C . GLU A 1 123 ? -2.091 -6.246 -12.042 1.00 47.50 123 GLU A C 1
ATOM 1041 O O . GLU A 1 123 ? -1.655 -5.225 -12.583 1.00 47.50 123 GLU A O 1
ATOM 1046 N N . GLU A 1 124 ? -1.533 -7.440 -12.229 1.00 49.03 124 GLU A N 1
ATOM 1047 C CA . GLU A 1 124 ? -0.735 -7.744 -13.392 1.00 49.03 124 GLU A CA 1
ATOM 1048 C C . GLU A 1 124 ? -1.720 -7.584 -14.543 1.00 49.03 124 GLU A C 1
ATOM 1050 O O . GLU A 1 124 ? -2.411 -8.524 -14.920 1.00 49.03 124 GLU A O 1
ATOM 1055 N N . GLU A 1 125 ? -1.883 -6.344 -15.022 1.00 51.09 125 GLU A N 1
ATOM 1056 C CA . GLU A 1 125 ? -2.569 -6.044 -16.268 1.00 51.09 125 GLU A CA 1
ATOM 1057 C C . GLU A 1 125 ? -1.994 -7.036 -17.260 1.00 51.09 125 GLU A C 1
ATOM 1059 O O . GLU A 1 125 ? -0.801 -6.933 -17.544 1.00 51.09 125 GLU A O 1
ATOM 1064 N N . ASN A 1 126 ? -2.803 -8.013 -17.682 1.00 66.81 126 ASN A N 1
ATOM 1065 C CA . ASN A 1 126 ? -2.347 -9.245 -18.309 1.00 66.81 126 ASN A CA 1
ATOM 1066 C C . ASN A 1 126 ? -1.368 -8.909 -19.444 1.00 66.81 126 ASN A C 1
ATOM 1068 O O . ASN A 1 126 ? -1.771 -8.537 -20.549 1.00 66.81 126 ASN A O 1
ATOM 1072 N N . ILE A 1 127 ? -0.065 -8.924 -19.134 1.00 74.81 127 ILE A N 1
ATOM 1073 C CA . ILE A 1 127 ? 0.975 -8.335 -19.994 1.00 74.81 127 ILE A CA 1
ATOM 1074 C C . ILE A 1 127 ? 0.942 -9.049 -21.341 1.00 74.81 127 ILE A C 1
ATOM 1076 O O . ILE A 1 127 ? 1.107 -8.428 -22.391 1.00 74.81 127 ILE A O 1
ATOM 1080 N N . PHE A 1 128 ? 0.632 -10.340 -21.292 1.00 77.50 128 PHE A N 1
ATOM 1081 C CA . PHE A 1 128 ? 0.382 -11.184 -22.436 1.00 77.50 128 PHE A CA 1
ATOM 1082 C C . PHE A 1 128 ? -0.693 -10.613 -23.371 1.00 77.50 128 PHE A C 1
ATOM 1084 O O . PHE A 1 128 ? -0.423 -10.440 -24.556 1.00 77.50 128 PHE A O 1
ATOM 1091 N N . GLU A 1 129 ? -1.870 -10.230 -22.871 1.00 79.12 129 GLU A N 1
ATOM 1092 C CA . GLU A 1 129 ? -2.955 -9.687 -23.705 1.00 79.12 129 GLU A CA 1
ATOM 1093 C C . GLU A 1 129 ? -2.553 -8.393 -24.418 1.00 79.12 129 GLU A C 1
ATOM 1095 O O . GLU A 1 129 ? -2.842 -8.221 -25.603 1.00 79.12 129 GLU A O 1
ATOM 1100 N N . ARG A 1 130 ? -1.815 -7.504 -23.742 1.00 76.06 130 ARG A N 1
ATOM 1101 C CA . ARG A 1 130 ? -1.295 -6.275 -24.362 1.00 76.06 130 ARG A CA 1
ATOM 1102 C C . ARG A 1 130 ? -0.262 -6.555 -25.445 1.00 76.06 130 ARG A C 1
ATOM 1104 O O . ARG A 1 130 ? -0.283 -5.904 -26.486 1.00 76.06 130 ARG A O 1
ATOM 1111 N N . ILE A 1 131 ? 0.644 -7.503 -25.210 1.00 81.69 131 ILE A N 1
ATOM 1112 C CA . ILE A 1 131 ? 1.649 -7.893 -26.206 1.00 81.69 131 ILE A CA 1
ATOM 1113 C C . ILE A 1 131 ? 0.957 -8.515 -27.421 1.00 81.69 131 ILE A C 1
ATOM 1115 O O . ILE A 1 131 ? 1.251 -8.118 -28.545 1.00 81.69 131 ILE A O 1
ATOM 1119 N N . ILE A 1 132 ? 0.003 -9.428 -27.209 1.00 84.88 132 ILE A N 1
ATOM 1120 C CA . ILE A 1 132 ? -0.765 -10.055 -28.292 1.00 84.88 132 ILE A CA 1
ATOM 1121 C C . ILE A 1 132 ? -1.547 -9.007 -29.087 1.00 84.88 132 ILE A C 1
ATOM 1123 O O . ILE A 1 132 ? -1.517 -9.040 -30.315 1.00 84.88 132 ILE A O 1
ATOM 1127 N N . TYR A 1 133 ? -2.173 -8.039 -28.415 1.00 84.19 133 TYR A N 1
ATOM 1128 C CA . TYR A 1 133 ? -2.852 -6.923 -29.073 1.00 84.19 133 TYR A CA 1
ATOM 1129 C C . TYR A 1 133 ? -1.899 -6.109 -29.965 1.00 84.19 133 TYR A C 1
ATOM 1131 O O . TYR A 1 133 ? -2.209 -5.832 -31.120 1.00 84.19 133 TYR A O 1
ATOM 1139 N N . CYS A 1 134 ? -0.697 -5.790 -29.479 1.00 82.38 134 CYS A N 1
ATOM 1140 C CA . CYS A 1 134 ? 0.327 -5.098 -30.270 1.00 82.38 134 CYS A CA 1
ATOM 1141 C C . CYS A 1 134 ? 0.874 -5.931 -31.446 1.00 82.38 134 CYS A C 1
ATOM 1143 O O . CYS A 1 134 ? 1.484 -5.369 -32.352 1.00 82.38 134 CYS A O 1
ATOM 1145 N N . MET A 1 135 ? 0.682 -7.252 -31.434 1.00 86.81 135 MET A N 1
ATOM 1146 C CA . MET A 1 135 ? 1.121 -8.178 -32.482 1.00 86.81 135 MET A CA 1
ATOM 1147 C C . MET A 1 135 ? 0.015 -8.522 -33.488 1.00 86.81 135 MET A C 1
ATOM 1149 O O . MET A 1 135 ? 0.243 -9.367 -34.347 1.00 86.81 135 MET A O 1
ATOM 1153 N N . GLN A 1 136 ? -1.162 -7.892 -33.420 1.00 82.75 136 GLN A N 1
ATOM 1154 C CA . GLN A 1 136 ? -2.309 -8.232 -34.276 1.00 82.75 136 GLN A CA 1
ATOM 1155 C C . GLN A 1 136 ? -2.015 -8.169 -35.787 1.00 82.75 136 GLN A C 1
ATOM 1157 O O . GLN A 1 136 ? -2.616 -8.913 -36.555 1.00 82.75 136 GLN A O 1
ATOM 1162 N N . ASP A 1 137 ? -1.066 -7.326 -36.203 1.00 88.69 137 ASP A N 1
ATOM 1163 C CA . ASP A 1 137 ? -0.681 -7.153 -37.609 1.00 88.69 137 ASP A CA 1
ATOM 1164 C C . ASP A 1 137 ? 0.398 -8.156 -38.071 1.00 88.69 137 ASP A C 1
ATOM 1166 O O . ASP A 1 137 ? 0.866 -8.104 -39.211 1.00 88.69 137 ASP A O 1
ATOM 1170 N N . PHE A 1 138 ? 0.852 -9.054 -37.188 1.00 89.69 138 PHE A N 1
ATOM 1171 C CA . PHE A 1 138 ? 1.896 -10.029 -37.499 1.00 89.69 138 PHE A CA 1
ATOM 1172 C C . PHE A 1 138 ? 1.291 -11.296 -38.123 1.00 89.69 138 PHE A C 1
ATOM 1174 O O . PHE A 1 138 ? 0.144 -11.645 -37.848 1.00 89.69 138 PHE A O 1
ATOM 1181 N N . PRO A 1 139 ? 2.073 -12.051 -38.918 1.00 92.38 139 PRO A N 1
ATOM 1182 C CA . PRO A 1 139 ? 1.669 -13.374 -39.377 1.00 92.38 139 PRO A CA 1
ATOM 1183 C C . PRO A 1 139 ? 1.284 -14.294 -38.211 1.00 92.38 139 PRO A C 1
ATOM 1185 O O . PRO A 1 139 ? 2.025 -14.410 -37.231 1.00 92.38 139 PRO A O 1
ATOM 1188 N N . GLU A 1 140 ? 0.161 -14.997 -38.353 1.00 86.00 140 GLU A N 1
ATOM 1189 C CA . GLU A 1 140 ? -0.427 -15.852 -37.311 1.00 86.00 140 GLU A CA 1
ATOM 1190 C C . GLU A 1 140 ? 0.554 -16.917 -36.788 1.00 86.00 140 GLU A C 1
ATOM 1192 O O . GLU A 1 140 ? 0.630 -17.173 -35.586 1.00 86.00 140 GLU A O 1
ATOM 1197 N N . GLU A 1 141 ? 1.405 -17.456 -37.665 1.00 88.38 141 GLU A N 1
ATOM 1198 C CA . GLU A 1 141 ? 2.462 -18.405 -37.299 1.00 88.38 141 GLU A CA 1
ATOM 1199 C C . GLU A 1 141 ? 3.462 -17.841 -36.273 1.00 88.38 141 GLU A C 1
ATOM 1201 O O . GLU A 1 141 ? 3.963 -18.575 -35.418 1.00 88.38 141 GLU A O 1
ATOM 1206 N N . LEU A 1 142 ? 3.775 -16.541 -36.340 1.00 86.12 142 LEU A N 1
ATOM 1207 C CA . LEU A 1 142 ? 4.692 -15.890 -35.399 1.00 86.12 142 LEU A CA 1
ATOM 1208 C C . LEU A 1 142 ? 4.016 -15.618 -34.058 1.00 86.12 142 LEU A C 1
ATOM 1210 O O . LEU A 1 142 ? 4.657 -15.769 -33.017 1.00 86.12 142 LEU A O 1
ATOM 1214 N N . ILE A 1 143 ? 2.728 -15.275 -34.079 1.00 86.94 143 ILE A N 1
ATOM 1215 C CA . ILE A 1 143 ? 1.919 -15.110 -32.869 1.00 86.94 143 ILE A CA 1
ATOM 1216 C C . ILE A 1 143 ? 1.830 -16.452 -32.131 1.00 86.94 143 ILE A C 1
ATOM 1218 O O . ILE A 1 143 ? 2.077 -16.506 -30.928 1.00 86.94 143 ILE A O 1
ATOM 1222 N N . MET A 1 144 ? 1.574 -17.552 -32.845 1.00 85.62 144 MET A N 1
ATOM 1223 C CA . MET A 1 144 ? 1.536 -18.903 -32.270 1.00 85.62 144 MET A CA 1
ATOM 1224 C C . MET A 1 144 ? 2.876 -19.321 -31.658 1.00 85.62 144 MET A C 1
ATOM 1226 O O . MET A 1 144 ? 2.915 -19.756 -30.509 1.00 85.62 144 MET A O 1
ATOM 1230 N N . LYS A 1 145 ? 3.992 -19.106 -32.369 1.00 86.81 145 LYS A N 1
ATOM 1231 C CA . LYS A 1 145 ? 5.339 -19.376 -31.830 1.00 86.81 145 LYS A CA 1
ATOM 1232 C C . LYS A 1 145 ? 5.658 -18.542 -30.591 1.00 86.81 145 LYS A C 1
ATOM 1234 O O . LYS A 1 145 ? 6.388 -19.007 -29.717 1.00 86.81 145 LYS A O 1
ATOM 1239 N N . PHE A 1 146 ? 5.165 -17.306 -30.524 1.00 86.69 146 PHE A N 1
ATOM 1240 C CA . PHE A 1 146 ? 5.319 -16.465 -29.341 1.00 86.69 146 PHE A CA 1
ATOM 1241 C C . PHE A 1 146 ? 4.541 -17.036 -28.151 1.00 86.69 146 PHE A C 1
ATOM 1243 O O . PHE A 1 146 ? 5.134 -17.192 -27.088 1.00 86.69 146 PHE A O 1
ATOM 1250 N N . LYS A 1 147 ? 3.270 -17.420 -28.343 1.00 86.06 147 LYS A N 1
ATOM 1251 C CA . LYS A 1 147 ? 2.442 -18.042 -27.294 1.00 86.06 147 LYS A CA 1
ATOM 1252 C C . LYS A 1 147 ? 3.081 -19.315 -26.742 1.00 86.06 147 LYS A C 1
ATOM 1254 O O . LYS A 1 147 ? 3.298 -19.409 -25.542 1.00 86.06 147 LYS A O 1
ATOM 1259 N N . GLU A 1 148 ? 3.511 -20.226 -27.617 1.00 86.81 148 GLU A N 1
ATOM 1260 C CA . GLU A 1 148 ? 4.205 -21.450 -27.193 1.00 86.81 148 GLU A CA 1
ATOM 1261 C C . GLU A 1 148 ? 5.463 -21.150 -26.371 1.00 86.81 148 GLU A C 1
ATOM 1263 O O . GLU A 1 148 ? 5.752 -21.826 -25.386 1.00 86.81 148 GLU A O 1
ATOM 1268 N N . ARG A 1 149 ? 6.254 -20.146 -26.766 1.00 83.94 149 ARG A N 1
ATOM 1269 C CA . ARG A 1 149 ? 7.462 -19.762 -26.021 1.00 83.94 149 ARG A CA 1
ATOM 1270 C C . ARG A 1 149 ? 7.139 -19.105 -24.685 1.00 83.94 149 ARG A C 1
ATOM 1272 O O . ARG A 1 149 ? 7.897 -19.316 -23.743 1.00 83.94 149 ARG A O 1
ATOM 1279 N N . TRP A 1 150 ? 6.067 -18.323 -24.625 1.00 83.25 150 TRP A N 1
ATOM 1280 C CA . TRP A 1 150 ? 5.591 -17.679 -23.406 1.00 83.25 150 TRP A CA 1
ATOM 1281 C C . TRP A 1 150 ? 5.166 -18.723 -22.369 1.00 83.25 150 TRP A C 1
ATOM 1283 O O . TRP A 1 150 ? 5.704 -18.738 -21.265 1.00 83.25 150 TRP A O 1
ATOM 1293 N N . ASP A 1 151 ? 4.326 -19.678 -22.769 1.00 79.19 151 ASP A N 1
ATOM 1294 C CA . ASP A 1 151 ? 3.845 -20.755 -21.892 1.00 79.19 151 ASP A CA 1
ATOM 1295 C C . ASP A 1 151 ? 5.003 -21.642 -21.393 1.00 79.19 151 ASP A C 1
ATOM 1297 O O . ASP A 1 151 ? 5.081 -22.021 -20.224 1.00 79.19 151 ASP A O 1
ATOM 1301 N N . ASN A 1 152 ? 5.972 -21.929 -22.270 1.00 78.94 152 ASN A N 1
ATOM 1302 C CA . ASN A 1 152 ? 7.175 -22.682 -21.904 1.00 78.94 152 ASN A CA 1
ATOM 1303 C C . ASN A 1 152 ? 8.124 -21.912 -20.967 1.00 78.94 152 ASN A C 1
ATOM 1305 O O . ASN A 1 152 ? 8.933 -22.537 -20.276 1.00 78.94 152 ASN A O 1
ATOM 1309 N N . TYR A 1 153 ? 8.085 -20.578 -20.978 1.00 69.94 153 TYR A N 1
ATOM 1310 C CA . TYR A 1 153 ? 8.913 -19.741 -20.112 1.00 69.94 153 TYR A CA 1
ATOM 1311 C C . TYR A 1 153 ? 8.400 -19.768 -18.670 1.00 69.94 153 TYR A C 1
ATOM 1313 O O . TYR A 1 153 ? 9.200 -19.973 -17.757 1.00 69.94 153 TYR A O 1
ATOM 13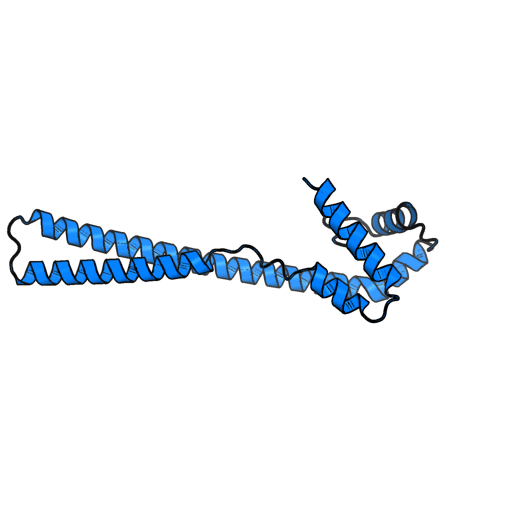21 N N . GLU A 1 154 ? 7.083 -19.667 -18.465 1.00 57.88 154 GLU A N 1
ATOM 1322 C CA . GLU A 1 154 ? 6.474 -19.778 -17.130 1.00 57.88 154 GLU A CA 1
ATOM 1323 C C . GLU A 1 154 ? 6.727 -21.153 -16.492 1.00 57.88 154 GLU A C 1
ATOM 1325 O O . GLU A 1 154 ? 7.046 -21.232 -15.306 1.00 57.88 154 GLU A O 1
ATOM 1330 N N . TYR A 1 155 ? 6.718 -22.231 -17.285 1.00 53.22 155 TYR A N 1
ATOM 1331 C CA . TYR A 1 155 ? 6.985 -23.591 -16.796 1.00 53.22 155 TYR A CA 1
ATOM 1332 C C . TYR A 1 155 ? 8.424 -23.812 -16.286 1.00 53.22 155 TYR A C 1
ATOM 1334 O O . TYR A 1 155 ? 8.678 -24.743 -15.527 1.00 53.22 155 TYR A O 1
ATOM 1342 N N . ARG A 1 156 ? 9.394 -22.985 -16.702 1.00 49.03 156 ARG A N 1
ATOM 1343 C CA . ARG A 1 156 ? 10.807 -23.086 -16.275 1.00 49.03 156 ARG A CA 1
ATOM 1344 C C . ARG A 1 156 ? 11.191 -22.092 -15.174 1.00 49.03 156 ARG A C 1
ATOM 1346 O O . ARG A 1 156 ? 12.347 -22.087 -14.757 1.00 49.03 156 ARG A O 1
ATOM 1353 N N . GLY A 1 157 ? 10.261 -21.227 -14.771 1.00 49.69 157 GLY A N 1
ATOM 1354 C CA . GLY A 1 157 ? 10.450 -20.201 -13.743 1.00 49.69 157 GLY A CA 1
ATOM 1355 C C . GLY A 1 157 ? 9.968 -20.595 -12.340 1.00 49.69 157 GLY A C 1
ATOM 1356 O O . GLY A 1 157 ? 10.057 -19.761 -11.441 1.00 49.69 157 GLY A O 1
ATOM 1357 N N . GLN A 1 158 ? 9.465 -21.824 -12.160 1.00 42.88 158 GLN A N 1
ATOM 1358 C CA . GLN A 1 158 ? 9.223 -22.482 -10.864 1.00 42.88 158 GLN A CA 1
ATOM 1359 C C . GLN A 1 158 ? 10.366 -23.447 -10.539 1.00 42.88 158 GLN A C 1
ATOM 1361 O O . GLN A 1 158 ? 10.706 -23.557 -9.340 1.00 42.88 158 GLN A O 1
#

Foldseek 3Di:
DPCVDPDDLVRVVVCCCVPVVDPDDSVNSVVCCVPPPVVVVVVVVVVVVVVVVVVVVVVVVVVVVVVVLVVLLVVLVVLLVVLVVVPDADPVSVVVNVVSVVVNVVSVVVVVVVVVVVPPPPPVPVVLVVVLVVCVVPDPVVSVVVVVVVVVVVVVVD

Sequence (158 aa):
MRFEERKTIKEIWKYANEHYGENIGYYSFVRHFNNHVESVIEEMKKASKLREKILQEEIKKDIRIARQLTRNLEICAQKIESKLQQGDLSPKDEKILLDYLAETRLIIEELLKWSNKINIQPEEENIFERIIYCMQDFPEELIMKFKERWDNYEYRGQ

Secondary structure (DSSP, 8-state):
----S---HHHHHHHHHHHH-----HHHHHHHIIIIIHHHHHHHHHHHHHHHHHHHHHHHHHHHHHHHHHHHHHHHHHHHHHHHTTSS--HHHHHHHHHHHHHHHHHHHHHHHHHHH---------HHHHHHHHTTTS-HHHHHHHHHHHHHHHTT--

Radius of gyration: 28.95 Å; chains: 1; bounding box: 62×35×77 Å